Protein AF-A0A6N7SQ00-F1 (afdb_monomer_lite)

pLDDT: mean 79.97, std 16.54, range [37.38, 94.19]

Radius of gyration: 19.16 Å; chains: 1; bounding box: 62×26×38 Å

Foldseek 3Di:
DDDDDDDDDQFDKDKDKAWFAFLVPDWDADPVVRDTCSVVVSVPDDPPDGGDMDIDIDGDDPVPPD

Structure (mmCIF, N/CA/C/O backbone):
data_AF-A0A6N7SQ00-F1
#
_entry.id   AF-A0A6N7SQ00-F1
#
loop_
_atom_site.group_PDB
_atom_site.id
_atom_site.type_symbol
_atom_site.label_atom_id
_atom_site.label_alt_id
_atom_site.label_comp_id
_atom_site.label_asym_id
_atom_site.label_entity_id
_atom_site.label_seq_id
_atom_site.pdbx_PDB_ins_code
_atom_site.Cartn_x
_atom_site.Cartn_y
_atom_site.Cartn_z
_atom_site.occupancy
_atom_site.B_iso_or_equiv
_atom_site.auth_seq_id
_atom_site.auth_comp_id
_atom_site.auth_asym_id
_atom_site.auth_atom_id
_atom_site.pdbx_PDB_model_num
ATOM 1 N N . MET A 1 1 ? 49.773 -0.463 -0.545 1.00 40.31 1 MET A N 1
ATOM 2 C CA . MET A 1 1 ? 48.894 -1.335 -1.357 1.00 40.31 1 MET A CA 1
ATOM 3 C C . MET A 1 1 ? 47.624 -0.551 -1.686 1.00 40.31 1 MET A C 1
ATOM 5 O O . MET A 1 1 ? 46.796 -0.361 -0.807 1.00 40.31 1 MET A O 1
ATOM 9 N N . LEU A 1 2 ? 47.517 0.008 -2.896 1.00 37.38 2 LEU A N 1
ATOM 10 C CA . LEU A 1 2 ? 46.372 0.826 -3.323 1.00 37.38 2 LEU A CA 1
ATOM 11 C C . LEU A 1 2 ? 45.259 -0.097 -3.841 1.00 37.38 2 LEU A C 1
ATOM 13 O O . LEU A 1 2 ? 45.348 -0.607 -4.955 1.00 37.38 2 LEU A O 1
ATOM 17 N N . LYS A 1 3 ? 44.222 -0.338 -3.033 1.00 40.69 3 LYS A N 1
ATOM 18 C CA . LYS A 1 3 ? 42.996 -0.999 -3.500 1.00 40.69 3 LYS A CA 1
ATOM 19 C C . LYS A 1 3 ? 42.122 0.048 -4.195 1.00 40.69 3 LYS A C 1
ATOM 21 O O . LYS A 1 3 ? 41.558 0.908 -3.529 1.00 40.69 3 LYS A O 1
ATOM 26 N N . LYS A 1 4 ? 42.024 -0.007 -5.527 1.00 46.41 4 LYS A N 1
ATOM 27 C CA . LYS A 1 4 ? 40.982 0.712 -6.276 1.00 46.41 4 LYS A CA 1
ATOM 28 C C . LYS A 1 4 ? 39.728 -0.156 -6.320 1.00 46.41 4 LYS A C 1
ATOM 30 O O . LYS A 1 4 ? 39.744 -1.235 -6.908 1.00 46.41 4 LYS A O 1
ATOM 35 N N . THR A 1 5 ? 38.657 0.319 -5.704 1.00 52.28 5 THR A N 1
ATOM 36 C CA . THR A 1 5 ? 37.317 -0.268 -5.817 1.00 52.28 5 THR A CA 1
ATOM 37 C C . THR A 1 5 ? 36.619 0.360 -7.028 1.00 52.28 5 THR A C 1
ATOM 39 O O . THR A 1 5 ? 36.760 1.561 -7.251 1.00 52.28 5 THR A O 1
ATOM 42 N N . LYS A 1 6 ? 35.910 -0.433 -7.845 1.00 52.91 6 LYS A N 1
ATOM 43 C CA . LYS A 1 6 ? 35.140 0.086 -8.993 1.00 52.91 6 LYS A CA 1
ATOM 44 C C . LYS A 1 6 ? 34.018 1.014 -8.497 1.00 52.91 6 LYS A C 1
ATOM 46 O O . LYS A 1 6 ? 33.403 0.714 -7.475 1.00 52.91 6 LYS A O 1
ATOM 51 N N . SER A 1 7 ? 33.748 2.106 -9.217 1.00 53.31 7 SER A N 1
ATOM 52 C CA . SER A 1 7 ? 32.593 2.972 -8.940 1.00 53.31 7 SER A CA 1
ATOM 53 C C . SER A 1 7 ? 31.291 2.178 -9.032 1.00 53.31 7 SER A C 1
ATOM 55 O O . SER A 1 7 ? 31.102 1.398 -9.964 1.00 53.31 7 SER A O 1
ATOM 57 N N . LYS A 1 8 ? 30.399 2.381 -8.059 1.00 56.12 8 LYS A N 1
ATOM 58 C CA . LYS A 1 8 ? 29.041 1.834 -8.053 1.00 56.12 8 LYS A CA 1
ATOM 59 C C . LYS A 1 8 ? 28.132 2.845 -8.750 1.00 56.12 8 LYS A C 1
ATOM 61 O O . LYS A 1 8 ? 27.967 3.946 -8.237 1.00 56.12 8 LYS A O 1
ATOM 66 N N . VAL A 1 9 ? 27.581 2.483 -9.905 1.00 60.62 9 VAL 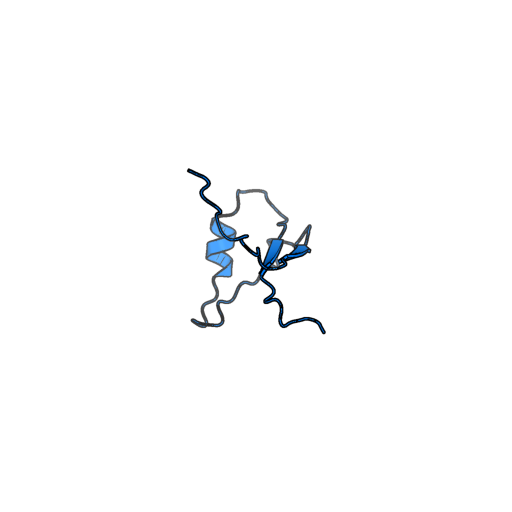A N 1
ATOM 67 C CA . VAL A 1 9 ? 26.488 3.246 -10.519 1.00 60.62 9 VAL A CA 1
ATOM 68 C C . VAL A 1 9 ? 25.233 2.930 -9.712 1.00 60.62 9 VAL A C 1
ATOM 70 O O . VAL A 1 9 ? 24.890 1.762 -9.523 1.00 60.62 9 VAL A O 1
ATOM 73 N N . THR A 1 10 ? 24.614 3.952 -9.131 1.00 61.38 10 THR A N 1
ATOM 74 C CA . THR A 1 10 ? 23.285 3.832 -8.529 1.00 61.38 10 THR A CA 1
ATOM 75 C C . THR A 1 10 ? 22.260 4.166 -9.605 1.00 61.38 10 THR A C 1
ATOM 77 O O . THR A 1 10 ? 22.367 5.269 -10.144 1.00 61.38 10 THR A O 1
ATOM 80 N N . PRO A 1 11 ? 21.294 3.275 -9.895 1.00 64.00 11 PRO A N 1
ATOM 81 C CA . PRO A 1 11 ? 20.225 3.563 -10.846 1.00 64.00 11 PRO A CA 1
ATOM 82 C C . PRO A 1 11 ? 19.525 4.878 -10.500 1.00 64.00 11 PRO A C 1
ATOM 84 O O . PRO A 1 11 ? 19.339 5.191 -9.313 1.00 64.00 11 PRO A O 1
ATOM 87 N N . ALA A 1 12 ? 19.142 5.644 -11.521 1.00 73.38 12 ALA A N 1
ATOM 88 C CA . ALA A 1 12 ? 18.339 6.841 -11.327 1.00 73.38 12 ALA A CA 1
ATOM 89 C C . ALA A 1 12 ? 16.983 6.459 -10.713 1.00 73.38 12 ALA A C 1
ATOM 91 O O . ALA A 1 12 ? 16.434 5.390 -10.980 1.00 73.38 12 ALA A O 1
ATOM 92 N N . LYS A 1 13 ? 16.439 7.319 -9.846 1.00 77.12 13 LYS A N 1
ATOM 93 C CA . LYS A 1 13 ? 15.165 7.058 -9.162 1.00 77.12 13 LYS A CA 1
ATOM 94 C C . LYS A 1 13 ? 14.151 8.127 -9.512 1.00 77.12 13 LYS A C 1
ATOM 96 O O . LYS A 1 13 ? 14.419 9.315 -9.339 1.00 77.12 13 LYS A O 1
ATOM 101 N N . ARG A 1 14 ? 12.966 7.700 -9.944 1.00 76.62 14 ARG A N 1
ATOM 102 C CA . ARG A 1 14 ? 11.788 8.563 -10.083 1.00 76.62 14 ARG A CA 1
ATOM 103 C C . ARG A 1 14 ? 10.924 8.383 -8.838 1.00 76.62 14 ARG A C 1
ATOM 105 O O . ARG A 1 14 ? 10.534 7.266 -8.507 1.00 76.62 14 ARG A O 1
ATOM 112 N N . ILE A 1 15 ? 10.658 9.482 -8.135 1.00 79.62 15 ILE A N 1
ATOM 113 C CA . ILE A 1 15 ? 9.824 9.495 -6.931 1.00 79.62 15 ILE A CA 1
ATOM 114 C C . ILE A 1 15 ? 8.533 10.245 -7.249 1.00 79.62 15 ILE A C 1
ATOM 116 O O . ILE A 1 15 ? 8.583 11.394 -7.682 1.00 79.62 15 ILE A O 1
ATOM 120 N N . ILE A 1 16 ? 7.391 9.604 -7.004 1.00 85.38 16 ILE A N 1
ATOM 121 C CA . ILE A 1 16 ? 6.067 10.226 -7.095 1.00 85.38 16 ILE A CA 1
ATOM 122 C C . ILE A 1 16 ? 5.472 10.253 -5.690 1.00 85.38 16 ILE A C 1
ATOM 124 O O . ILE A 1 16 ? 5.304 9.205 -5.065 1.00 85.38 16 ILE A O 1
ATOM 128 N N . GLU A 1 17 ? 5.175 11.454 -5.192 1.00 85.88 17 GLU A N 1
ATOM 129 C CA . GLU A 1 17 ? 4.547 11.670 -3.887 1.00 85.88 17 GLU A CA 1
ATOM 130 C C . GLU A 1 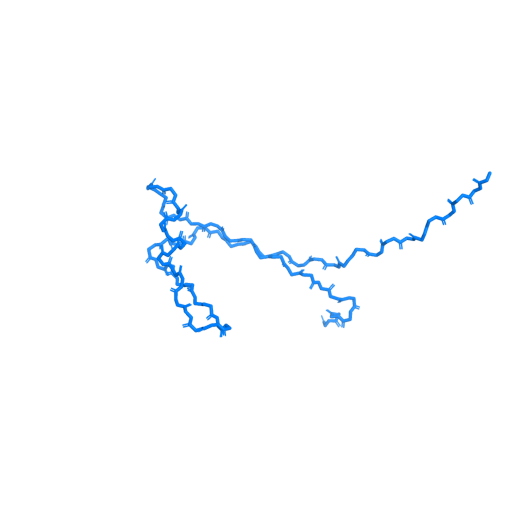17 ? 3.104 12.135 -4.085 1.00 85.88 17 GLU A C 1
ATOM 132 O O . GLU A 1 17 ? 2.838 13.171 -4.692 1.00 85.88 17 GLU A O 1
ATOM 137 N N . LEU A 1 18 ? 2.176 11.344 -3.566 1.00 86.12 18 LEU A N 1
ATOM 138 C CA . LEU A 1 18 ? 0.738 11.534 -3.644 1.00 86.12 18 LEU A CA 1
ATOM 139 C C . LEU A 1 18 ? 0.219 11.742 -2.217 1.00 86.12 18 LEU A C 1
ATOM 141 O O . LEU A 1 18 ? 0.464 10.898 -1.361 1.00 86.12 18 LEU A O 1
ATOM 145 N N . LYS A 1 19 ? -0.463 12.862 -1.941 1.00 88.81 19 LYS A N 1
ATOM 146 C CA . LYS A 1 19 ? -0.891 13.234 -0.580 1.00 88.81 19 LYS A CA 1
ATOM 147 C C . LYS A 1 19 ? -2.400 13.400 -0.438 1.00 88.81 19 LYS A C 1
ATOM 149 O O . LYS A 1 19 ? -3.054 13.802 -1.399 1.00 88.81 19 LYS A O 1
ATOM 154 N N . HIS A 1 20 ? -2.906 13.185 0.777 1.00 90.56 20 HIS A N 1
ATOM 155 C CA . HIS A 1 20 ? -4.306 13.387 1.179 1.00 90.56 20 HIS A CA 1
ATOM 156 C C . HIS A 1 20 ? -5.328 12.497 0.446 1.00 90.56 20 HIS A C 1
ATOM 158 O O . HIS A 1 20 ? -6.410 12.953 0.074 1.00 90.56 20 HIS A O 1
ATOM 164 N N . PHE A 1 21 ? -5.007 11.219 0.237 1.00 89.56 21 PHE A N 1
ATOM 165 C CA . PHE A 1 21 ? -5.941 10.268 -0.374 1.00 89.56 21 PHE A CA 1
ATOM 166 C C . PHE A 1 21 ? -6.906 9.723 0.671 1.00 89.56 21 PHE A C 1
ATOM 168 O O . PHE A 1 21 ? -6.477 9.312 1.743 1.00 89.56 21 PHE A O 1
ATOM 175 N N . SER A 1 22 ? -8.200 9.703 0.355 1.00 91.31 22 SER A N 1
ATOM 176 C CA . SER A 1 22 ? -9.248 9.191 1.244 1.00 91.31 22 SER A CA 1
ATOM 177 C C . SER A 1 22 ? -9.044 7.704 1.542 1.00 91.31 22 SER A C 1
ATOM 179 O O . SER A 1 22 ? -8.965 6.889 0.624 1.00 91.31 22 SER A O 1
ATOM 181 N N . VAL A 1 23 ? -9.015 7.343 2.828 1.00 90.69 23 VAL A N 1
ATOM 182 C CA . VAL A 1 23 ? -9.006 5.934 3.263 1.00 90.69 23 VAL A CA 1
ATOM 183 C C . VAL A 1 23 ? -10.318 5.238 2.886 1.00 90.69 23 VAL A C 1
ATOM 185 O O . VAL A 1 23 ? -10.316 4.054 2.563 1.00 90.69 23 VAL A O 1
ATOM 188 N N . LYS A 1 24 ? -11.436 5.975 2.878 1.00 89.88 24 LYS A N 1
ATOM 189 C CA . LYS A 1 24 ? -12.781 5.441 2.600 1.00 89.88 24 LYS A CA 1
ATOM 190 C C . LYS A 1 24 ? -12.972 5.049 1.133 1.00 89.88 24 LYS A C 1
ATOM 192 O O . LYS A 1 24 ? -13.737 4.137 0.848 1.00 89.88 24 LYS A O 1
ATOM 197 N N . ASP A 1 25 ? -12.271 5.729 0.229 1.00 91.56 25 ASP A N 1
ATOM 198 C CA . ASP A 1 25 ? -12.350 5.510 -1.221 1.00 91.56 25 ASP A CA 1
ATOM 199 C C . ASP A 1 25 ? -11.159 4.694 -1.754 1.00 91.56 25 ASP A C 1
ATOM 201 O O . ASP A 1 25 ? -10.9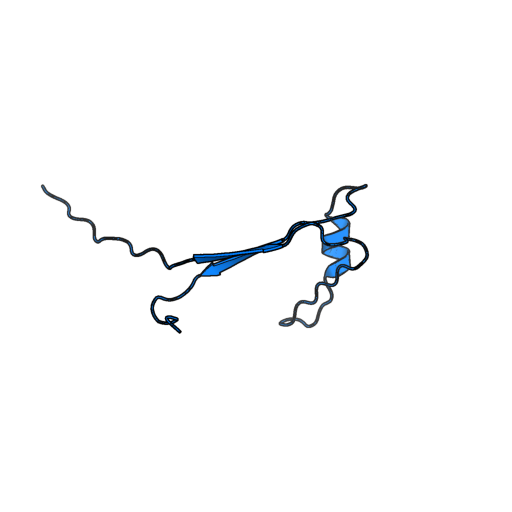50 4.593 -2.966 1.00 91.56 25 ASP A O 1
ATOM 205 N N . LEU A 1 26 ? -10.346 4.129 -0.855 1.00 91.19 26 LEU A N 1
ATOM 206 C CA . LEU A 1 26 ? -9.181 3.340 -1.223 1.00 91.19 26 LEU A CA 1
ATOM 207 C C . LEU A 1 26 ? -9.617 2.038 -1.905 1.00 91.19 26 LEU A C 1
ATOM 209 O O . LEU A 1 26 ? -10.525 1.355 -1.440 1.00 91.19 26 LEU A O 1
ATOM 213 N N . ARG A 1 27 ? -8.934 1.671 -2.993 1.00 93.62 27 ARG A N 1
ATOM 214 C CA . ARG A 1 27 ? -9.097 0.375 -3.659 1.00 93.62 27 ARG A CA 1
ATOM 215 C C . ARG A 1 27 ? -7.743 -0.154 -4.113 1.00 93.62 27 ARG A C 1
ATOM 217 O O . ARG A 1 27 ? -7.095 0.445 -4.968 1.00 93.62 27 ARG A O 1
ATOM 224 N N . LEU A 1 28 ? -7.332 -1.282 -3.546 1.00 92.06 28 LEU A N 1
ATOM 225 C CA . LEU A 1 28 ? -6.050 -1.934 -3.788 1.00 92.06 28 LEU A CA 1
ATOM 226 C C . LEU A 1 28 ? -6.292 -3.369 -4.257 1.00 92.06 28 LEU A C 1
ATOM 228 O O . LEU A 1 28 ? -6.658 -4.240 -3.471 1.00 92.06 28 LEU A O 1
ATOM 232 N N . VAL A 1 29 ? -6.069 -3.608 -5.547 1.00 93.94 29 VAL A N 1
ATOM 233 C CA . VAL A 1 29 ? -6.210 -4.927 -6.174 1.00 93.94 29 VAL A CA 1
ATOM 234 C C . VAL A 1 29 ? -4.832 -5.411 -6.600 1.00 93.94 29 VAL A C 1
ATOM 236 O O . VAL A 1 29 ? -4.138 -4.721 -7.346 1.00 93.94 29 VAL A O 1
ATOM 239 N N . ASN A 1 30 ? -4.440 -6.595 -6.135 1.00 91.00 30 ASN A N 1
ATOM 240 C CA . ASN A 1 30 ? -3.248 -7.268 -6.624 1.00 91.00 30 ASN A CA 1
ATOM 241 C C . ASN A 1 30 ? -3.561 -7.862 -8.001 1.00 91.00 30 ASN A C 1
ATOM 243 O O . ASN A 1 30 ? -4.365 -8.782 -8.118 1.00 91.00 30 ASN A O 1
ATOM 247 N N . THR A 1 31 ? -2.941 -7.335 -9.053 1.00 92.06 31 THR A N 1
ATOM 248 C CA . THR A 1 31 ? -3.188 -7.797 -10.424 1.00 92.06 31 THR A CA 1
ATOM 249 C C . THR A 1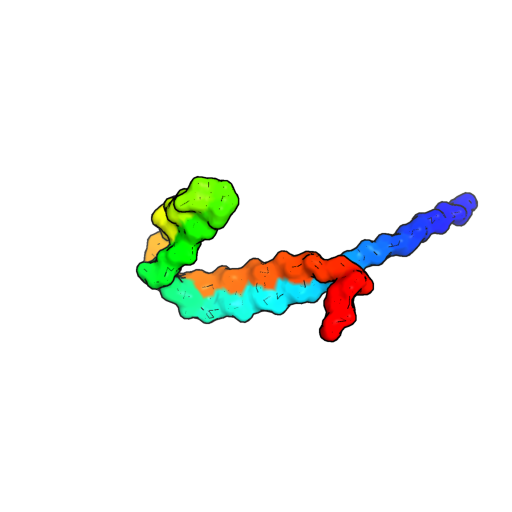 31 ? -2.542 -9.143 -10.737 1.00 92.06 31 THR A C 1
ATOM 251 O O . THR A 1 31 ? -3.010 -9.821 -11.646 1.00 92.06 31 THR A O 1
ATOM 254 N N . ASP A 1 32 ? -1.508 -9.547 -9.996 1.00 89.38 32 ASP A N 1
ATOM 255 C CA . ASP A 1 32 ? -0.839 -10.838 -10.182 1.00 89.38 32 ASP A CA 1
ATOM 256 C C . ASP A 1 32 ? -1.678 -12.000 -9.631 1.00 89.38 32 ASP A C 1
ATOM 258 O O . ASP A 1 32 ? -1.712 -13.074 -10.229 1.00 89.38 32 ASP A O 1
ATOM 262 N N . THR A 1 33 ? -2.380 -11.792 -8.508 1.00 91.69 33 THR A N 1
ATOM 263 C CA . THR A 1 33 ? -3.251 -12.818 -7.895 1.00 91.69 33 THR A CA 1
ATOM 264 C C . THR A 1 33 ? -4.741 -12.608 -8.166 1.00 91.69 33 THR A C 1
ATOM 266 O O . THR A 1 33 ? -5.529 -13.541 -8.020 1.00 91.69 33 THR A O 1
ATOM 269 N N . GLY A 1 34 ? -5.145 -11.404 -8.578 1.00 90.69 34 GLY A N 1
ATOM 270 C CA . GLY A 1 34 ? -6.544 -11.005 -8.745 1.00 90.69 34 GLY A CA 1
ATOM 271 C C . GLY A 1 34 ? -7.271 -10.691 -7.432 1.00 90.69 34 GLY A C 1
ATOM 272 O O . GLY A 1 34 ? -8.479 -10.456 -7.450 1.00 90.69 34 GLY A O 1
ATOM 273 N N . GLU A 1 35 ? -6.570 -10.695 -6.296 1.00 93.75 35 GLU A N 1
ATOM 274 C CA . GLU A 1 35 ? -7.170 -10.473 -4.980 1.00 93.75 35 GLU A CA 1
ATOM 275 C C . GLU A 1 35 ? -7.321 -8.986 -4.652 1.00 93.75 35 GLU A C 1
ATOM 277 O O . GLU A 1 35 ? -6.407 -8.180 -4.845 1.00 93.75 35 GLU A O 1
ATOM 282 N N . ASP A 1 36 ? -8.474 -8.630 -4.087 1.00 94.19 36 ASP A N 1
ATOM 283 C CA . ASP A 1 36 ? -8.693 -7.320 -3.481 1.00 94.19 36 ASP A CA 1
ATOM 284 C C . ASP A 1 36 ? -8.149 -7.328 -2.043 1.00 94.19 36 ASP A C 1
ATOM 286 O O . ASP A 1 36 ? -8.668 -8.021 -1.167 1.00 94.19 36 ASP A O 1
ATOM 290 N N . ILE A 1 37 ? -7.078 -6.567 -1.807 1.00 94.19 37 ILE A N 1
ATOM 291 C CA . ILE A 1 37 ? -6.396 -6.476 -0.507 1.00 94.19 37 ILE A CA 1
ATOM 292 C C . ILE A 1 37 ? -6.780 -5.212 0.270 1.00 94.19 37 ILE A C 1
ATOM 294 O O . ILE A 1 37 ? -6.192 -4.938 1.318 1.00 94.19 37 ILE A O 1
ATOM 298 N N . THR A 1 38 ? -7.750 -4.437 -0.223 1.00 94.00 38 THR A N 1
ATOM 299 C CA . THR A 1 38 ? -8.126 -3.128 0.328 1.00 94.00 38 THR A CA 1
ATOM 300 C C . THR A 1 38 ? -8.389 -3.199 1.827 1.00 94.00 38 THR A C 1
ATOM 302 O O . THR A 1 38 ? -7.775 -2.456 2.590 1.00 94.00 38 THR A O 1
ATOM 305 N N . GLN A 1 39 ? -9.236 -4.133 2.270 1.00 92.12 39 GLN A N 1
ATOM 306 C CA . GLN A 1 39 ? -9.622 -4.213 3.678 1.00 92.12 39 GLN A CA 1
ATOM 307 C C . GLN A 1 39 ? -8.452 -4.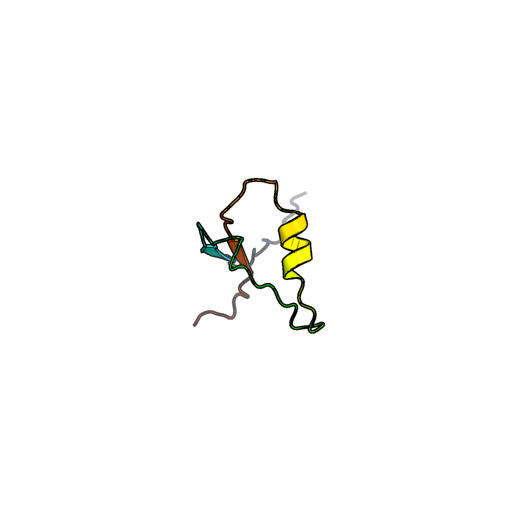617 4.582 1.00 92.12 39 GLN A C 1
ATOM 309 O O . GLN A 1 39 ? -8.285 -4.042 5.647 1.00 92.12 39 GLN A O 1
ATOM 314 N N . ASN A 1 40 ? -7.578 -5.520 4.123 1.00 92.69 40 ASN A N 1
ATOM 315 C CA . ASN A 1 40 ? -6.374 -5.915 4.864 1.00 92.69 40 ASN A CA 1
ATOM 316 C C . ASN A 1 40 ? -5.452 -4.712 5.117 1.00 92.69 40 ASN A C 1
ATOM 318 O O . ASN A 1 40 ? -4.865 -4.582 6.191 1.00 92.69 40 ASN A O 1
ATOM 322 N N . VAL A 1 41 ? -5.342 -3.816 4.132 1.00 90.69 41 VAL A N 1
ATOM 323 C CA . VAL A 1 41 ? -4.575 -2.579 4.285 1.00 90.69 41 VAL A CA 1
ATOM 324 C C . VAL A 1 41 ? -5.294 -1.603 5.214 1.00 90.69 41 VAL A C 1
ATOM 326 O O . VAL A 1 41 ? -4.644 -1.073 6.110 1.00 90.69 41 VAL A O 1
ATOM 329 N N . ILE A 1 42 ? -6.608 -1.407 5.060 1.00 91.50 42 ILE A N 1
ATOM 330 C CA . ILE A 1 42 ? -7.404 -0.522 5.929 1.00 91.50 42 ILE A CA 1
ATOM 331 C C . ILE A 1 42 ? -7.335 -0.969 7.394 1.00 91.50 42 ILE A C 1
ATOM 333 O O . ILE A 1 42 ? -7.095 -0.138 8.262 1.00 91.50 42 ILE A O 1
ATOM 337 N N . ASP A 1 43 ? -7.435 -2.269 7.671 1.00 93.06 43 ASP A N 1
ATOM 338 C CA . ASP A 1 43 ? -7.373 -2.828 9.031 1.00 93.06 43 ASP A CA 1
ATOM 339 C C . ASP A 1 43 ? -6.009 -2.613 9.715 1.00 93.06 43 ASP A C 1
ATOM 341 O O . ASP A 1 43 ? -5.883 -2.744 10.932 1.00 93.06 43 ASP A O 1
ATOM 345 N N . LYS A 1 44 ? -4.958 -2.304 8.944 1.00 92.88 44 LYS A N 1
ATOM 346 C CA . LYS A 1 44 ? -3.618 -1.976 9.460 1.00 92.88 44 LYS A CA 1
ATOM 347 C C . LYS A 1 44 ? -3.412 -0.477 9.678 1.00 92.88 44 LYS A C 1
ATOM 349 O O . LYS A 1 44 ? -2.381 -0.093 10.236 1.00 92.88 44 LYS A O 1
ATOM 354 N N . ILE A 1 45 ? -4.337 0.363 9.220 1.00 90.56 45 ILE A N 1
ATOM 355 C CA . ILE A 1 45 ? -4.287 1.809 9.427 1.00 90.56 45 ILE A CA 1
ATOM 356 C C . ILE A 1 45 ? -4.800 2.112 10.847 1.00 90.56 45 ILE A C 1
ATOM 358 O O . ILE A 1 45 ? -5.809 1.546 11.259 1.00 90.56 45 ILE A O 1
ATOM 362 N N . PRO A 1 46 ? -4.131 2.994 11.615 1.00 92.44 46 PRO A N 1
ATOM 363 C CA . PRO A 1 46 ? -4.609 3.392 12.936 1.00 92.44 46 PRO A CA 1
ATOM 364 C C . PRO A 1 46 ? -6.012 4.009 12.901 1.00 92.44 46 PRO A C 1
ATOM 366 O O . PRO A 1 46 ? -6.341 4.779 11.995 1.00 92.44 46 PRO A O 1
ATOM 369 N N . ASP A 1 47 ? -6.805 3.736 13.937 1.00 90.25 47 ASP A N 1
ATOM 370 C CA . ASP A 1 47 ? -8.139 4.315 14.089 1.00 90.25 47 ASP A CA 1
ATOM 371 C C . ASP A 1 47 ? -8.111 5.851 14.041 1.00 90.25 47 ASP A C 1
ATOM 373 O O . ASP A 1 47 ? -7.247 6.507 14.629 1.00 90.25 47 ASP A O 1
ATOM 377 N N . GLY A 1 48 ? -9.091 6.435 13.349 1.00 88.69 48 GLY A N 1
ATOM 378 C CA . GLY A 1 48 ? -9.235 7.888 13.209 1.00 88.69 48 GLY A CA 1
ATOM 379 C C . GLY A 1 48 ? -8.397 8.522 12.093 1.00 88.69 48 GLY A C 1
ATOM 380 O O . GLY A 1 48 ? -8.508 9.727 11.872 1.00 88.69 48 GLY A O 1
ATOM 381 N N . VAL A 1 49 ? -7.597 7.746 11.357 1.00 92.44 49 VAL A N 1
ATOM 382 C CA . VAL A 1 49 ? -6.906 8.230 10.155 1.00 92.44 49 VAL A CA 1
ATOM 383 C C . VAL A 1 49 ? -7.871 8.236 8.969 1.00 92.44 49 VAL A C 1
ATOM 385 O O . VAL A 1 49 ? -8.342 7.195 8.520 1.00 92.44 49 VAL A O 1
ATOM 388 N N . GLU A 1 50 ? -8.155 9.425 8.436 1.00 92.81 50 GLU A N 1
ATOM 389 C CA . GLU A 1 50 ? -9.071 9.592 7.296 1.00 92.81 50 GLU A CA 1
ATOM 390 C C . GLU A 1 50 ? -8.358 9.694 5.945 1.00 92.81 50 GLU A C 1
ATOM 392 O O . GLU A 1 50 ? -8.977 9.474 4.901 1.00 92.81 50 GLU A O 1
ATOM 397 N N . THR A 1 51 ? -7.062 10.018 5.955 1.00 92.94 51 THR A N 1
ATOM 398 C CA . THR A 1 51 ? -6.267 10.177 4.735 1.00 92.94 51 THR A CA 1
ATOM 399 C C . THR A 1 51 ? -4.916 9.486 4.831 1.00 92.94 51 THR A C 1
ATOM 401 O O . THR A 1 51 ? -4.346 9.368 5.914 1.00 92.94 51 THR A O 1
ATOM 404 N N . VAL A 1 52 ? -4.406 9.041 3.686 1.00 89.62 52 VAL A N 1
ATOM 405 C CA . VAL A 1 52 ? -3.093 8.410 3.538 1.00 89.62 52 VAL A CA 1
ATOM 406 C C . VAL A 1 52 ? -2.284 9.082 2.433 1.00 89.62 52 VAL A C 1
ATOM 408 O O . VAL A 1 52 ? -2.832 9.594 1.452 1.00 89.62 52 VAL A O 1
ATOM 411 N N . ASP A 1 53 ? -0.966 9.043 2.594 1.00 91.50 53 ASP A N 1
ATOM 412 C CA . ASP A 1 53 ? 0.000 9.522 1.612 1.00 91.50 53 ASP A CA 1
ATOM 413 C C . ASP A 1 53 ? 0.719 8.319 0.989 1.00 91.50 53 ASP A C 1
ATOM 415 O O . ASP A 1 53 ? 1.173 7.415 1.694 1.00 91.50 53 ASP A O 1
ATOM 419 N N . PHE A 1 54 ? 0.863 8.318 -0.335 1.00 87.56 54 PHE A N 1
ATOM 420 C CA . PHE A 1 54 ? 1.585 7.288 -1.074 1.00 87.56 54 PHE A CA 1
ATOM 421 C C . PHE A 1 54 ? 2.879 7.851 -1.645 1.00 87.56 54 PHE A C 1
ATOM 423 O O . PHE A 1 54 ? 2.913 8.925 -2.248 1.00 87.56 54 PHE A O 1
ATOM 430 N N . LYS A 1 55 ? 3.955 7.082 -1.500 1.00 87.56 55 LYS A N 1
ATOM 431 C CA . LYS A 1 55 ? 5.242 7.372 -2.121 1.00 87.56 55 LYS A CA 1
ATOM 432 C C . LYS A 1 55 ? 5.646 6.204 -3.000 1.00 87.56 55 LYS A C 1
ATOM 434 O O . LYS A 1 55 ? 5.991 5.138 -2.497 1.00 87.56 55 LYS A O 1
ATOM 439 N N . PHE A 1 56 ? 5.642 6.427 -4.305 1.00 84.00 56 PHE A N 1
ATOM 440 C CA . PHE A 1 56 ? 6.119 5.452 -5.276 1.00 84.00 56 PHE A CA 1
ATOM 441 C C . PHE A 1 56 ? 7.563 5.770 -5.631 1.00 84.00 56 PHE A C 1
ATOM 443 O O . PHE A 1 56 ? 7.907 6.921 -5.903 1.00 84.00 56 PHE A O 1
ATOM 450 N N . THR A 1 57 ? 8.415 4.750 -5.602 1.00 84.44 57 THR A N 1
ATOM 451 C CA . THR A 1 57 ? 9.809 4.853 -6.035 1.00 84.44 57 THR A CA 1
ATOM 452 C C . THR A 1 57 ? 10.019 3.870 -7.167 1.00 84.44 57 THR A C 1
ATOM 454 O O . THR A 1 57 ? 9.889 2.666 -6.966 1.00 84.44 57 THR A O 1
ATOM 457 N N . PHE A 1 58 ? 10.351 4.398 -8.336 1.00 82.75 58 PHE A N 1
ATOM 458 C CA . PHE A 1 58 ? 10.701 3.618 -9.510 1.00 82.75 58 PHE A CA 1
ATOM 459 C C . PHE A 1 58 ? 12.210 3.680 -9.681 1.00 82.75 58 PHE A C 1
ATOM 461 O O . PHE A 1 58 ? 12.791 4.770 -9.694 1.00 82.75 58 PHE A O 1
ATOM 468 N N . GLU A 1 59 ? 12.841 2.516 -9.778 1.00 82.31 59 GLU A N 1
ATOM 469 C CA . GLU A 1 59 ? 14.209 2.430 -10.274 1.00 82.31 59 GLU A CA 1
ATOM 470 C C . GLU A 1 59 ? 14.138 2.511 -11.796 1.00 82.31 59 GLU A C 1
ATOM 472 O O . GLU A 1 59 ? 13.331 1.828 -12.422 1.00 82.31 59 GLU A O 1
ATOM 477 N N . ILE A 1 60 ? 14.907 3.431 -12.362 1.00 79.12 60 ILE A N 1
ATOM 478 C CA . ILE A 1 60 ? 14.994 3.658 -13.797 1.00 79.12 60 ILE A CA 1
ATOM 479 C C . ILE A 1 60 ? 16.314 3.028 -14.220 1.00 79.12 60 ILE A C 1
ATOM 481 O O . ILE A 1 60 ? 17.369 3.389 -13.683 1.00 79.12 60 ILE A O 1
ATOM 485 N N . ASP A 1 61 ? 16.257 2.083 -15.150 1.00 72.81 61 ASP A N 1
ATOM 486 C CA . ASP A 1 61 ? 17.453 1.623 -15.841 1.00 72.81 61 ASP A CA 1
ATOM 4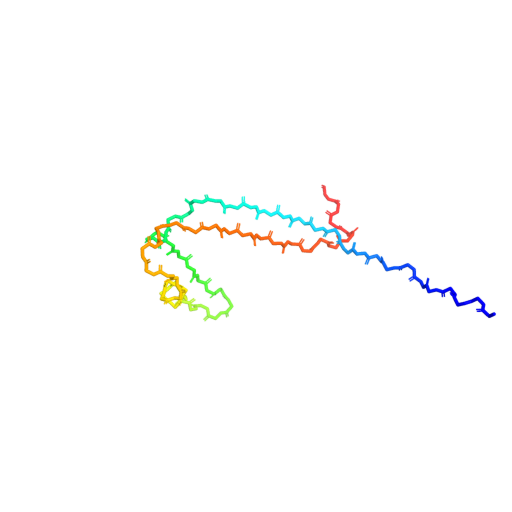87 C C . ASP A 1 61 ? 18.011 2.774 -16.695 1.00 72.81 61 ASP A C 1
ATOM 489 O O . ASP A 1 61 ? 17.253 3.525 -17.303 1.00 72.81 61 ASP A O 1
ATOM 493 N N . ASP A 1 62 ? 19.338 2.900 -16.803 1.00 62.69 62 ASP A N 1
ATOM 494 C CA . ASP A 1 62 ? 20.027 3.929 -17.619 1.00 62.69 62 ASP A CA 1
ATOM 495 C C . ASP A 1 62 ? 19.695 3.857 -19.137 1.00 62.69 62 ASP A C 1
ATOM 497 O O . ASP A 1 62 ? 20.325 4.521 -19.953 1.00 62.69 62 ASP A O 1
ATOM 501 N N . SER A 1 63 ? 18.752 3.004 -19.552 1.00 61.03 63 SER A N 1
ATOM 502 C CA . SER A 1 63 ? 18.260 2.871 -20.931 1.00 61.03 63 SER A CA 1
ATOM 503 C C . SER A 1 63 ? 16.894 3.536 -21.168 1.00 61.03 63 SER A C 1
ATOM 505 O O . SER A 1 63 ? 16.445 3.572 -22.310 1.00 61.03 63 SER A O 1
ATOM 507 N N . ASP A 1 64 ? 16.252 4.076 -20.126 1.00 53.62 64 ASP A N 1
ATOM 508 C CA . ASP A 1 64 ? 14.945 4.758 -20.177 1.00 53.62 64 ASP A CA 1
ATOM 509 C C . ASP A 1 64 ? 15.077 6.299 -20.243 1.00 53.62 64 ASP A C 1
ATOM 511 O O . ASP A 1 64 ? 14.321 7.047 -19.607 1.00 53.62 64 ASP A O 1
ATOM 515 N N . ASP A 1 65 ? 16.047 6.787 -21.023 1.00 52.38 65 ASP A N 1
ATOM 516 C CA . ASP A 1 65 ? 16.066 8.164 -21.532 1.00 52.38 65 ASP A CA 1
ATOM 517 C C . ASP A 1 65 ? 15.085 8.264 -22.717 1.00 52.38 65 ASP A C 1
ATOM 519 O O . ASP A 1 65 ? 15.448 8.034 -23.874 1.00 52.38 65 ASP A O 1
ATOM 523 N N . VAL A 1 66 ? 13.820 8.576 -22.415 1.00 50.22 66 VAL A N 1
ATOM 524 C CA . VAL A 1 66 ? 12.825 9.082 -23.383 1.00 50.22 66 VAL A CA 1
ATOM 525 C C . VAL A 1 66 ? 12.656 10.586 -23.254 1.00 50.22 66 VAL A C 1
ATOM 527 O O . VAL A 1 66 ? 12.550 11.073 -22.104 1.00 50.22 66 VAL A O 1
#

Sequence (66 aa):
MLKKTKSKVTPAKRIIELKHFSVKDLRLVNTDTGEDITQNVIDKIPDGVETVDFKFTFEIDDSDDV

Secondary structure (DSSP, 8-state):
----PPP-PPPEEEEEEEEEEESTT---B-TTT--B-HHHHHTTSPTT--EEEEEEEEEEPTT---